Protein AF-A0A1D6HLU9-F1 (afdb_monomer)

Solvent-accessible surface area (backbone atoms only — not comparable to full-atom values): 5723 Å² total; per-residue (Å²): 139,72,74,69,64,62,61,65,58,53,55,60,52,54,54,54,52,61,66,59,71,69,77,72,76,78,79,69,36,100,50,98,71,56,46,75,48,69,45,62,66,70,37,91,54,51,57,68,58,26,29,52,51,24,23,67,76,40,83,68,14,46,28,42,58,43,84,67,58,6,20,40,24,25,20,60,66,99,58,80,60,68,86,80,72,71,88,85,79,82,86,71,136

Nearest PDB structures (foldseek):
  3psm-assembly1_B  TM=7.167E-01  e=3.206E-01  Pachyrhizus erosus
  7oyc-assembly1_v2  TM=3.727E-01  e=9.227E+00  Xenopus laevis

Organism: Zea mays (NCBI:txid4577)

Sequence (93 aa):
MRTRHLLLVATPLLLLLAVSSDLTAKVSARCPDPESVTLYPGKPCNRQQCKTDCASKYHGGVGVCLNPKGCYCEYCLDRPSAHAASPLRPRHD

InterPro domains:
  IPR010851 Defensin-like protein [PF07333] (38-76)
  IPR010851 Defensin-like protein [PTHR34783] (1-84)

Secondary structure (DSSP, 8-state):
--THHHHHHHHHHHHHHHHHTTTT-----SSSSEEEEEESTTSPPPHHHHHHHHHHHTTT-EEEEETTTEEEEEEE-----GGGSS-------

Foldseek 3Di:
DPVVVVVVVVVVVVVVVVVVVQQDPPDDAPDPDKDKDFDPAQDDEDAVCLQVVLCVVAVHWGWDQDPPGHIMTIHDDPDPPCVVVDDDDDDDD

Radius of gyration: 21.95 Å; Cα contacts (8 Å, |Δi|>4): 119; chains: 1; bounding box: 24×34×90 Å

Structure (mmCIF, N/CA/C/O backbone):
data_AF-A0A1D6HLU9-F1
#
_entry.id   AF-A0A1D6HLU9-F1
#
loop_
_atom_site.group_PDB
_atom_site.id
_atom_site.type_symbol
_atom_site.label_atom_id
_atom_site.label_alt_id
_atom_site.label_comp_id
_atom_site.label_asym_id
_atom_site.label_entity_id
_atom_site.label_seq_id
_atom_site.pdbx_PDB_ins_code
_atom_site.Cartn_x
_atom_site.Cartn_y
_atom_site.Cartn_z
_atom_site.occupancy
_atom_site.B_iso_or_equiv
_atom_site.auth_seq_id
_atom_site.auth_comp_id
_atom_site.auth_asym_id
_atom_site.auth_atom_id
_atom_site.pdbx_PDB_model_num
ATOM 1 N N . MET A 1 1 ? -19.526 27.900 40.866 1.00 49.66 1 MET A N 1
ATOM 2 C CA . MET A 1 1 ? -19.250 26.576 40.254 1.00 49.66 1 MET A CA 1
ATOM 3 C C . MET A 1 1 ? -19.643 26.509 38.764 1.00 49.66 1 MET A C 1
ATOM 5 O O . MET A 1 1 ? -20.155 25.495 38.320 1.00 49.66 1 MET A O 1
ATOM 9 N N . ARG A 1 2 ? -19.422 27.566 37.961 1.00 60.88 2 ARG A N 1
ATOM 10 C CA . ARG A 1 2 ? -19.928 27.637 36.567 1.00 60.88 2 ARG A CA 1
ATOM 11 C C . ARG A 1 2 ? -18.857 27.412 35.490 1.00 60.88 2 ARG A C 1
ATOM 13 O O . ARG A 1 2 ? -19.183 27.027 34.378 1.00 60.88 2 ARG A O 1
ATOM 20 N N . THR A 1 3 ? -17.581 27.555 35.837 1.00 57.75 3 THR A N 1
ATOM 21 C CA . THR A 1 3 ? -16.445 27.465 34.900 1.00 57.75 3 THR A CA 1
ATOM 22 C C . THR A 1 3 ? -16.048 26.029 34.539 1.00 57.75 3 THR A C 1
ATOM 24 O O . THR A 1 3 ? -15.384 25.809 33.533 1.00 57.75 3 THR A O 1
ATOM 27 N N . ARG A 1 4 ? -16.473 25.030 35.329 1.00 58.25 4 ARG A N 1
ATOM 28 C CA . ARG A 1 4 ? -16.154 23.608 35.096 1.00 58.25 4 ARG A CA 1
ATOM 29 C C . ARG A 1 4 ? -16.927 22.986 33.930 1.00 58.25 4 ARG A C 1
ATOM 31 O O . ARG A 1 4 ? -16.422 22.060 33.310 1.00 58.25 4 ARG A O 1
ATOM 38 N N . HIS A 1 5 ? -18.111 23.503 33.607 1.00 55.12 5 HIS A N 1
ATOM 39 C CA . HIS A 1 5 ? -18.929 22.955 32.522 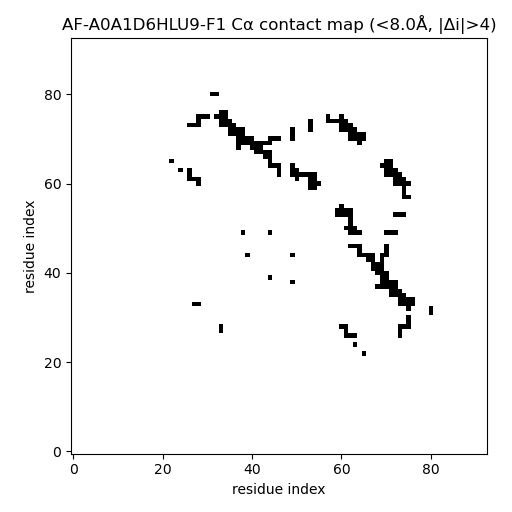1.00 55.12 5 HIS A CA 1
ATOM 40 C C . HIS A 1 5 ? -18.430 23.353 31.127 1.00 55.12 5 HIS A C 1
ATOM 42 O O . HIS A 1 5 ? -18.648 22.607 30.181 1.00 55.12 5 HIS A O 1
ATOM 48 N N . LEU A 1 6 ? -17.708 24.472 30.996 1.00 54.91 6 LEU A N 1
ATOM 49 C CA . LEU A 1 6 ? -17.151 24.910 29.709 1.00 54.91 6 LEU A CA 1
ATOM 50 C C . LEU A 1 6 ? -15.949 24.060 29.268 1.00 54.91 6 LEU A C 1
ATOM 52 O O . LEU A 1 6 ? -15.768 23.822 28.079 1.00 54.91 6 LEU A O 1
ATOM 56 N N . LEU A 1 7 ? -15.166 23.539 30.219 1.00 56.50 7 LEU A N 1
ATOM 57 C CA . LEU A 1 7 ? -14.013 22.679 29.927 1.00 56.50 7 LEU A CA 1
ATOM 58 C C . LEU A 1 7 ? -14.412 21.292 29.400 1.00 56.50 7 LEU A C 1
ATOM 60 O O . LEU A 1 7 ? -13.658 20.694 28.641 1.00 56.50 7 LEU A O 1
ATOM 64 N N . LEU A 1 8 ? -15.599 20.794 29.761 1.00 56.00 8 LEU A N 1
ATOM 65 C CA . LEU A 1 8 ? -16.070 19.460 29.367 1.00 56.00 8 LEU A CA 1
ATOM 66 C C . LEU A 1 8 ? -16.593 19.387 27.925 1.00 56.00 8 LEU A C 1
ATOM 68 O O . LEU A 1 8 ? -16.675 18.297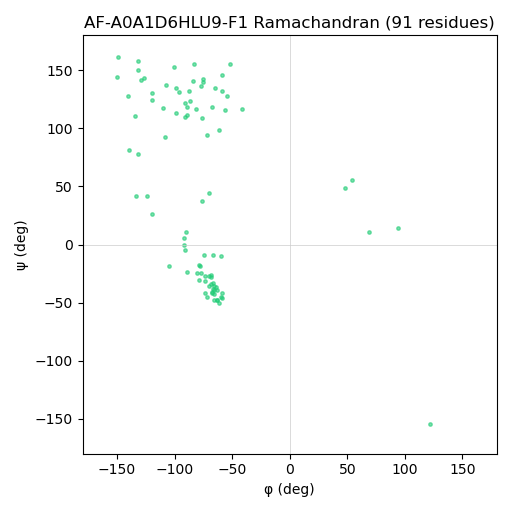 27.370 1.00 56.00 8 LEU A O 1
ATOM 72 N N . VAL A 1 9 ? -16.927 20.524 27.309 1.00 58.78 9 VAL A N 1
ATOM 73 C CA . VAL A 1 9 ? -17.406 20.580 25.915 1.00 58.78 9 VAL A CA 1
ATOM 74 C C . VAL A 1 9 ? -16.245 20.741 24.924 1.00 58.78 9 VAL A C 1
ATOM 76 O O . VAL A 1 9 ? -16.344 20.314 23.776 1.00 58.78 9 VAL A O 1
ATOM 79 N N . ALA A 1 10 ? -15.106 21.283 25.369 1.00 58.69 10 ALA A N 1
ATOM 80 C CA . ALA A 1 10 ? -13.930 21.480 24.520 1.00 58.69 10 ALA A CA 1
ATOM 81 C C . ALA A 1 10 ? -13.238 20.158 24.129 1.00 58.69 10 ALA A C 1
ATOM 83 O O . ALA A 1 10 ? -12.757 20.013 23.006 1.00 58.69 10 ALA A O 1
ATOM 84 N N . THR A 1 11 ? -13.219 19.172 25.027 1.00 61.19 11 THR A N 1
ATOM 85 C CA . THR A 1 11 ? -12.582 17.863 24.814 1.00 61.19 11 THR A CA 1
ATOM 86 C C . THR A 1 11 ? -13.229 16.997 23.725 1.00 61.19 11 THR A C 1
ATOM 88 O O . THR A 1 11 ? -12.483 16.498 22.879 1.00 61.19 11 THR A O 1
ATOM 91 N N . PRO A 1 12 ? -14.564 16.802 23.665 1.00 61.12 12 PRO A N 1
ATOM 92 C CA . PRO A 1 12 ? -15.169 15.998 22.602 1.00 61.12 12 PRO A CA 1
ATOM 93 C C . PRO A 1 12 ? -15.029 16.657 21.226 1.00 61.12 12 PRO A C 1
ATOM 95 O O . PRO A 1 12 ? -14.830 15.957 20.236 1.00 61.12 12 PRO A O 1
ATOM 98 N N . LEU A 1 13 ? -15.059 17.993 21.154 1.00 60.53 13 LEU A N 1
ATOM 99 C CA . LEU A 1 13 ? -14.908 18.712 19.889 1.00 60.53 13 LEU A CA 1
ATOM 100 C C . LEU A 1 13 ? -13.494 18.551 19.311 1.00 60.53 13 LEU A C 1
ATOM 102 O O . LEU A 1 13 ? -13.347 18.297 18.117 1.00 60.53 13 LEU A O 1
ATOM 106 N N . LEU A 1 14 ? -12.461 18.619 20.159 1.00 60.84 14 LEU A N 1
ATOM 107 C CA . LEU A 1 14 ? -11.070 18.407 19.747 1.00 60.84 14 LEU A CA 1
ATOM 108 C C . LEU A 1 14 ? -10.832 16.969 19.246 1.00 60.84 14 LEU A C 1
ATOM 110 O O . LEU A 1 14 ? -10.106 16.768 18.273 1.00 60.84 14 LEU A O 1
ATOM 114 N N . LEU A 1 15 ? -11.489 15.976 19.860 1.00 60.75 15 LEU A N 1
ATOM 115 C CA . LEU A 1 15 ? -11.427 14.574 19.429 1.00 60.75 15 LEU A CA 1
ATOM 116 C C . LEU A 1 15 ? -12.113 14.353 18.066 1.00 60.75 15 LEU A C 1
ATOM 118 O O . LEU A 1 15 ? -11.580 13.645 17.211 1.00 60.75 15 LEU A O 1
ATOM 122 N N . LEU A 1 16 ? -13.267 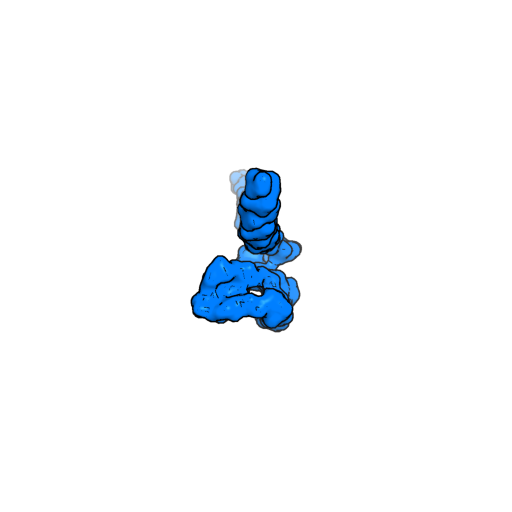14.993 17.837 1.00 60.53 16 LEU A N 1
ATOM 123 C CA . LEU A 1 16 ? -13.981 14.963 16.550 1.00 60.53 16 LEU A CA 1
ATOM 124 C C . LEU A 1 16 ? -13.192 15.657 15.422 1.00 60.53 16 LEU A C 1
ATOM 126 O O . LEU A 1 16 ? -13.154 15.162 14.291 1.00 60.53 16 LEU A O 1
ATOM 130 N N . LEU A 1 17 ? -12.526 16.775 15.730 1.00 58.34 17 LEU A N 1
ATOM 131 C CA . LEU A 1 17 ? -11.649 17.496 14.796 1.00 58.34 17 LEU A CA 1
ATOM 132 C C . LEU A 1 17 ? -10.400 16.674 14.429 1.00 58.34 17 LEU A C 1
ATOM 134 O O . LEU A 1 17 ? -10.000 16.649 13.261 1.00 58.34 17 LEU A O 1
ATOM 138 N N . ALA A 1 18 ? -9.826 15.944 15.393 1.00 57.38 18 ALA A N 1
ATOM 139 C CA . ALA A 1 18 ? -8.689 15.053 15.155 1.00 57.38 18 ALA A CA 1
ATOM 140 C C . ALA A 1 18 ? -9.053 13.860 14.250 1.00 57.38 18 ALA A C 1
ATOM 142 O O . ALA A 1 18 ? -8.256 13.474 13.399 1.00 57.38 18 ALA A O 1
ATOM 143 N N . VAL A 1 19 ? -10.274 13.321 14.366 1.00 57.38 19 VAL A N 1
ATOM 144 C CA . VAL A 1 19 ? -10.778 12.252 13.480 1.00 57.38 19 VAL A CA 1
ATOM 145 C C . VAL A 1 19 ? -11.004 12.740 12.045 1.00 57.38 19 VAL A C 1
ATOM 147 O O . VAL A 1 19 ? -10.792 11.985 11.098 1.00 57.38 19 VAL A O 1
ATOM 150 N N . SER A 1 20 ? -11.411 13.998 11.868 1.00 52.56 20 SER A N 1
ATOM 151 C CA . SER A 1 20 ? -11.771 14.530 10.545 1.00 52.56 20 SER A CA 1
ATOM 152 C C . SER A 1 20 ? -10.559 14.951 9.705 1.00 52.56 20 SER A C 1
ATOM 154 O O . SER A 1 20 ? -10.626 14.948 8.479 1.00 52.56 20 SER A O 1
ATOM 156 N N . SER A 1 21 ? -9.435 15.283 10.347 1.00 51.62 21 SER A N 1
ATOM 157 C CA . SER A 1 21 ? -8.245 15.830 9.670 1.00 51.62 21 SER A CA 1
ATOM 158 C C . SER A 1 21 ? -7.440 14.798 8.864 1.00 51.62 21 SER A C 1
ATOM 160 O O . SER A 1 21 ? -6.555 15.171 8.101 1.00 51.62 21 SER A O 1
ATOM 162 N N . ASP A 1 22 ? -7.748 13.505 8.986 1.00 51.28 22 ASP A N 1
ATOM 163 C CA . ASP A 1 22 ? -7.050 12.422 8.270 1.00 51.28 22 ASP A CA 1
ATOM 164 C C . ASP A 1 22 ? -7.709 12.059 6.919 1.00 51.28 22 ASP A C 1
ATOM 166 O O . ASP A 1 22 ? -7.251 11.161 6.217 1.00 51.28 22 ASP A O 1
ATOM 170 N N . LEU A 1 23 ? -8.806 12.728 6.539 1.00 52.56 23 LEU A N 1
ATOM 171 C CA . LEU A 1 23 ? -9.655 12.307 5.412 1.00 52.56 23 LEU A CA 1
ATOM 172 C C . LEU A 1 23 ? -9.305 12.922 4.048 1.00 52.56 23 LEU A C 1
ATOM 174 O O . LEU A 1 23 ? -9.992 12.640 3.069 1.00 52.56 23 LEU A O 1
ATOM 178 N N . THR A 1 24 ? -8.221 13.693 3.944 1.00 48.53 24 THR A N 1
ATOM 179 C CA . THR A 1 24 ? -7.822 14.319 2.669 1.00 48.53 24 THR A CA 1
ATOM 180 C C . THR A 1 24 ? -6.335 14.141 2.374 1.00 48.53 24 THR A C 1
ATOM 182 O O . THR A 1 24 ? -5.662 15.052 1.895 1.00 48.53 24 THR A O 1
ATOM 185 N N . ALA A 1 25 ? -5.790 12.951 2.630 1.00 53.78 25 ALA A N 1
ATOM 186 C CA . ALA A 1 25 ? -4.560 12.547 1.961 1.00 53.78 25 ALA A CA 1
ATOM 187 C C . ALA A 1 25 ? -4.913 12.259 0.497 1.00 53.78 25 ALA A C 1
ATOM 189 O O . ALA A 1 25 ? -5.393 11.176 0.164 1.00 53.78 25 ALA A O 1
ATOM 190 N N . LYS A 1 26 ? -4.736 13.266 -0.366 1.00 55.22 26 LYS A N 1
ATOM 191 C CA . LYS A 1 26 ? -4.791 13.097 -1.817 1.00 55.22 26 LYS A CA 1
ATOM 192 C C . LYS A 1 26 ? -3.672 12.121 -2.170 1.00 55.22 26 LYS A C 1
ATOM 194 O O . LYS A 1 26 ? -2.496 12.484 -2.150 1.00 55.22 26 LYS A O 1
ATOM 199 N N . VAL A 1 27 ? -4.035 10.858 -2.351 1.00 55.59 27 VAL A N 1
ATOM 200 C CA . VAL A 1 27 ? -3.109 9.880 -2.895 1.00 55.59 27 VAL A CA 1
ATOM 201 C C . VAL A 1 27 ? -2.826 10.333 -4.318 1.00 55.59 27 VAL A C 1
ATOM 203 O O . VAL A 1 27 ? -3.697 10.859 -5.003 1.00 55.59 27 VAL A O 1
ATOM 206 N N . SER A 1 28 ? -1.557 10.305 -4.683 1.00 60.84 28 SER A N 1
ATOM 207 C CA . SER A 1 28 ? -1.153 10.430 -6.067 1.00 60.84 28 SER A CA 1
ATOM 208 C C . SER A 1 28 ? -0.122 9.343 -6.243 1.00 60.84 28 SER A C 1
ATOM 210 O O . SER A 1 28 ? 0.976 9.423 -5.678 1.00 60.84 28 SER A O 1
ATOM 212 N N . ALA A 1 29 ? -0.464 8.314 -7.011 1.00 61.84 29 ALA A N 1
ATOM 213 C CA . ALA A 1 29 ? 0.591 7.530 -7.628 1.00 61.84 29 ALA A CA 1
ATOM 214 C C . ALA A 1 29 ? 1.431 8.486 -8.503 1.00 61.84 29 ALA A C 1
ATOM 216 O O . ALA A 1 29 ? 0.930 9.493 -9.010 1.00 61.84 29 ALA A O 1
ATOM 217 N N . ARG A 1 30 ? 2.743 8.249 -8.602 1.00 73.12 30 ARG A N 1
ATOM 218 C CA . ARG A 1 30 ? 3.709 9.176 -9.229 1.00 73.12 30 ARG A CA 1
ATOM 219 C C . ARG A 1 30 ? 3.649 9.152 -10.771 1.00 73.12 30 ARG A C 1
ATOM 221 O O . ARG A 1 30 ? 4.688 9.216 -11.421 1.00 73.12 30 ARG A O 1
ATOM 228 N N . CYS A 1 31 ? 2.458 9.020 -11.350 1.00 79.44 31 CYS A N 1
ATOM 229 C CA . CYS A 1 31 ? 2.212 8.908 -12.787 1.00 79.44 31 CYS A CA 1
ATOM 230 C C . CYS A 1 31 ? 1.103 9.863 -13.247 1.00 79.44 31 CYS A C 1
ATOM 232 O O . CYS A 1 31 ? 0.288 10.294 -12.431 1.00 79.44 31 CYS A O 1
ATOM 234 N N . PRO A 1 32 ? 1.081 10.210 -14.549 1.00 81.00 32 PRO A N 1
ATOM 235 C CA . PRO A 1 32 ? 0.142 11.191 -15.092 1.00 81.00 32 PRO A CA 1
ATOM 236 C C . PRO A 1 32 ? -1.319 10.725 -15.096 1.00 81.00 32 PRO A C 1
ATOM 238 O O . PRO A 1 32 ? -2.202 11.572 -15.045 1.00 81.00 32 PRO A O 1
ATOM 241 N N . ASP A 1 33 ? -1.567 9.415 -15.152 1.00 83.94 33 ASP A N 1
ATOM 242 C CA . ASP A 1 33 ? -2.910 8.833 -15.228 1.00 83.94 33 ASP A CA 1
ATOM 243 C C . ASP A 1 33 ? -2.981 7.580 -14.336 1.00 83.94 33 ASP A C 1
ATOM 245 O O . ASP A 1 33 ? -2.703 6.467 -14.796 1.00 83.94 33 ASP A O 1
ATOM 249 N N . PRO A 1 34 ? -3.184 7.755 -13.017 1.00 86.38 34 PRO A N 1
ATOM 250 C CA . PRO A 1 34 ? -3.240 6.643 -12.084 1.00 86.38 34 PRO A CA 1
ATOM 251 C C . PRO A 1 34 ? -4.587 5.919 -12.165 1.00 86.38 34 PRO A C 1
ATOM 253 O O . PRO A 1 34 ? -5.651 6.534 -12.142 1.00 86.38 34 PRO A O 1
ATOM 256 N N . GLU A 1 35 ? -4.538 4.592 -12.160 1.00 89.69 35 GLU A N 1
ATOM 257 C CA . GLU A 1 35 ? -5.714 3.757 -11.945 1.00 89.69 35 GLU A CA 1
ATOM 258 C C . GLU A 1 35 ? -5.995 3.612 -10.453 1.00 89.69 35 GLU A C 1
ATOM 260 O O . GLU A 1 35 ? -5.094 3.705 -9.612 1.00 89.69 35 GLU A O 1
ATOM 265 N N . SER A 1 36 ? -7.252 3.330 -10.115 1.00 90.12 36 SER A N 1
ATOM 266 C CA . SER A 1 36 ? -7.664 3.133 -8.729 1.00 90.12 36 SER A CA 1
ATOM 267 C C . SER A 1 36 ? -8.496 1.875 -8.525 1.00 90.12 36 SER A C 1
ATOM 269 O O . SER A 1 36 ? -9.220 1.410 -9.404 1.00 90.12 36 SER A O 1
ATOM 271 N N . VAL A 1 37 ? -8.391 1.302 -7.330 1.00 92.62 37 VAL A N 1
ATOM 272 C CA . VAL A 1 37 ? -9.128 0.102 -6.926 1.00 92.62 37 VAL A CA 1
ATOM 273 C C . VAL A 1 37 ? -9.379 0.117 -5.426 1.00 92.62 37 VAL A C 1
ATOM 275 O O . VAL A 1 37 ? -8.547 0.564 -4.639 1.00 92.62 37 VAL A O 1
ATOM 278 N N . THR A 1 38 ? -10.538 -0.387 -5.004 1.00 93.38 38 THR A N 1
ATOM 279 C CA . THR A 1 38 ? -10.859 -0.541 -3.579 1.00 93.38 38 THR A CA 1
ATOM 280 C C . THR A 1 38 ? -10.614 -1.979 -3.135 1.00 93.38 38 THR A C 1
ATOM 282 O O . THR A 1 38 ? -11.318 -2.900 -3.546 1.00 93.38 38 THR A O 1
ATOM 285 N N . LEU A 1 39 ? -9.627 -2.171 -2.265 1.00 91.75 39 LEU A N 1
ATOM 286 C CA . LEU A 1 39 ? -9.371 -3.416 -1.553 1.00 91.75 39 LEU A CA 1
ATOM 287 C C . LEU A 1 39 ? -10.259 -3.496 -0.304 1.00 91.75 39 LEU A C 1
ATOM 289 O O . LEU A 1 39 ? -10.450 -2.511 0.412 1.00 91.75 39 LEU A O 1
ATOM 293 N N . TYR A 1 40 ? -10.766 -4.695 -0.018 1.00 91.50 40 TYR A N 1
ATOM 294 C CA . TYR A 1 40 ? -11.592 -4.987 1.163 1.00 91.50 40 TYR A CA 1
ATOM 295 C C . TYR A 1 40 ? -12.823 -4.063 1.310 1.00 91.50 40 TYR A C 1
ATOM 297 O O . TYR A 1 40 ? -12.991 -3.419 2.351 1.00 91.50 40 TYR A O 1
ATOM 305 N N . PRO A 1 41 ? -13.697 -3.974 0.289 1.00 90.75 41 PRO A N 1
ATOM 306 C CA . PRO A 1 41 ? -14.850 -3.081 0.330 1.00 90.75 41 PRO A CA 1
ATOM 307 C C . PRO A 1 41 ? -15.763 -3.397 1.522 1.00 90.75 41 PRO A C 1
ATOM 309 O O . PRO A 1 41 ? -16.088 -4.556 1.789 1.00 90.75 41 PRO A O 1
ATOM 312 N N . GLY A 1 42 ? -16.154 -2.355 2.260 1.00 86.69 42 GLY A N 1
ATOM 313 C CA . GLY A 1 42 ? -17.033 -2.470 3.430 1.00 86.69 42 GLY A CA 1
ATOM 314 C C . GLY A 1 42 ? -16.414 -3.168 4.649 1.00 86.69 42 GLY A C 1
ATOM 315 O O . GLY A 1 42 ? -17.134 -3.497 5.593 1.00 86.69 42 GLY A O 1
ATOM 316 N N . LYS A 1 43 ? -15.099 -3.424 4.653 1.00 87.81 43 LYS A N 1
ATOM 317 C CA . LYS A 1 43 ? -14.369 -3.958 5.813 1.00 87.81 43 LYS A CA 1
ATOM 318 C C . LYS A 1 43 ? -13.623 -2.838 6.553 1.00 87.81 43 LYS A C 1
ATOM 320 O O . LYS A 1 43 ? -13.230 -1.855 5.922 1.00 87.81 43 LYS A O 1
ATOM 325 N N . PRO A 1 44 ? -13.377 -2.981 7.872 1.00 88.38 44 PRO A N 1
ATOM 326 C CA . PRO A 1 44 ? -12.498 -2.072 8.600 1.00 88.38 44 PRO A CA 1
ATOM 327 C C . PRO A 1 44 ? -11.129 -1.991 7.924 1.00 88.38 44 PRO A C 1
ATOM 329 O O . PRO A 1 44 ? -10.498 -3.017 7.668 1.00 88.38 44 PRO A O 1
ATOM 332 N N . CYS A 1 45 ? -10.668 -0.778 7.635 1.00 90.44 45 CYS A N 1
ATOM 333 C CA . CYS A 1 45 ? -9.403 -0.597 6.944 1.00 90.44 45 CYS A CA 1
ATOM 334 C C . CYS A 1 45 ? -8.237 -0.456 7.929 1.00 90.44 45 CYS A C 1
ATOM 336 O O . CYS A 1 45 ? -8.201 0.466 8.747 1.00 90.44 45 CYS A O 1
ATOM 338 N N . ASN A 1 46 ? -7.249 -1.348 7.820 1.00 92.94 46 ASN A N 1
ATOM 339 C CA . ASN A 1 46 ? -5.973 -1.222 8.518 1.00 92.94 46 ASN A CA 1
ATOM 340 C C . ASN A 1 46 ? -4.992 -0.419 7.649 1.00 92.94 46 ASN A C 1
ATOM 342 O O . ASN A 1 46 ? -4.641 -0.849 6.552 1.00 92.94 46 ASN A O 1
ATOM 346 N N . ARG A 1 47 ? -4.530 0.740 8.146 1.00 91.38 47 ARG A N 1
ATOM 347 C CA . ARG A 1 47 ? -3.661 1.662 7.386 1.00 91.38 47 ARG A CA 1
ATOM 348 C C . ARG A 1 47 ? -2.355 1.014 6.931 1.00 91.38 47 ARG A C 1
ATOM 350 O O . ARG A 1 47 ? -1.936 1.244 5.800 1.00 91.38 47 ARG A O 1
ATOM 357 N N . GLN A 1 48 ? -1.715 0.223 7.791 1.00 94.31 48 GLN A N 1
ATOM 358 C CA . GLN A 1 48 ? -0.442 -0.413 7.460 1.00 94.31 48 GLN A CA 1
ATOM 359 C C . GLN A 1 48 ? -0.646 -1.533 6.440 1.00 94.31 48 GLN A C 1
ATOM 361 O O . GLN A 1 48 ? 0.065 -1.578 5.441 1.00 94.31 48 GLN A O 1
ATOM 366 N N . GLN A 1 49 ? -1.664 -2.373 6.651 1.00 94.75 49 GLN A N 1
ATOM 367 C CA . GLN A 1 49 ? -2.026 -3.435 5.712 1.00 94.75 49 GLN A CA 1
ATOM 368 C C . GLN A 1 49 ? -2.377 -2.859 4.337 1.00 94.75 49 GLN A C 1
ATOM 370 O O . GLN A 1 49 ? -1.888 -3.343 3.327 1.00 94.75 49 GLN A O 1
ATOM 375 N N . CYS A 1 50 ? -3.167 -1.784 4.301 1.00 94.12 50 CYS A N 1
ATOM 376 C CA . CYS A 1 50 ? -3.580 -1.126 3.067 1.00 94.12 50 CYS A CA 1
ATOM 377 C C . CYS A 1 50 ? -2.385 -0.629 2.243 1.00 94.12 50 CYS A C 1
ATOM 379 O O . CYS A 1 50 ? -2.314 -0.881 1.041 1.00 94.12 50 CYS A O 1
ATOM 381 N N . LYS A 1 51 ? -1.419 0.032 2.894 1.00 93.75 51 LYS A N 1
ATOM 382 C CA . LYS A 1 51 ? -0.181 0.482 2.243 1.00 93.75 51 LYS A CA 1
ATOM 383 C C . LYS A 1 51 ? 0.627 -0.693 1.696 1.00 93.75 51 LYS A C 1
ATOM 385 O O . LYS A 1 51 ? 1.006 -0.665 0.529 1.00 93.75 51 LYS A O 1
ATOM 390 N N . THR A 1 52 ? 0.863 -1.716 2.520 1.00 95.06 52 THR A N 1
ATOM 391 C CA . THR A 1 52 ? 1.653 -2.893 2.134 1.00 95.06 52 THR A CA 1
ATOM 392 C C . THR A 1 52 ? 0.996 -3.662 0.989 1.00 95.06 52 THR A C 1
ATOM 394 O O . THR A 1 52 ? 1.657 -3.961 -0.002 1.00 95.06 52 THR A O 1
ATOM 397 N N . ASP A 1 53 ? -0.304 -3.942 1.088 1.00 94.81 53 ASP A N 1
ATOM 398 C CA . ASP A 1 53 ? -1.036 -4.712 0.081 1.00 94.81 53 ASP A CA 1
ATOM 399 C C . ASP A 1 53 ? -1.117 -3.972 -1.246 1.00 94.81 53 ASP A C 1
ATOM 401 O O . ASP A 1 53 ? -0.926 -4.584 -2.293 1.00 94.81 53 ASP A O 1
ATOM 405 N N . CYS A 1 54 ? -1.380 -2.664 -1.212 1.00 93.50 54 CYS A N 1
ATOM 406 C CA . CYS A 1 54 ? -1.427 -1.851 -2.419 1.00 93.50 54 CYS A CA 1
ATOM 407 C C . CYS A 1 54 ? -0.059 -1.815 -3.117 1.00 93.50 54 CYS A C 1
ATOM 409 O O . CYS A 1 54 ? 0.031 -2.119 -4.307 1.00 93.50 54 CYS A O 1
ATOM 411 N N . ALA A 1 55 ? 1.016 -1.555 -2.366 1.00 92.38 55 ALA A N 1
ATOM 412 C CA . ALA A 1 55 ? 2.369 -1.538 -2.915 1.00 92.38 55 ALA A CA 1
ATOM 413 C C . ALA A 1 55 ? 2.790 -2.910 -3.464 1.00 92.38 55 ALA A C 1
ATOM 415 O O . ALA A 1 55 ? 3.416 -2.983 -4.520 1.00 92.38 55 ALA A O 1
ATOM 416 N N . SER A 1 56 ? 2.423 -3.997 -2.779 1.00 93.06 56 SER A N 1
ATOM 417 C CA . SER A 1 56 ? 2.768 -5.359 -3.190 1.00 93.06 56 SER A CA 1
ATOM 418 C C . SER A 1 56 ? 1.966 -5.842 -4.401 1.00 93.06 56 SER A C 1
ATOM 420 O O . SER A 1 56 ? 2.542 -6.496 -5.267 1.00 93.06 56 SER A O 1
ATOM 422 N N . LYS A 1 57 ? 0.660 -5.555 -4.469 1.00 92.44 57 LYS A N 1
ATOM 423 C CA . LYS A 1 57 ? -0.218 -6.022 -5.557 1.00 92.44 57 LYS A CA 1
ATOM 424 C C . LYS A 1 57 ? -0.068 -5.206 -6.835 1.00 92.44 57 LYS A C 1
ATOM 426 O O . LYS A 1 57 ? -0.261 -5.756 -7.912 1.00 92.44 57 LYS A O 1
ATOM 431 N N . TYR A 1 58 ? 0.259 -3.921 -6.711 1.00 91.12 58 TYR A N 1
ATOM 432 C CA . TYR A 1 58 ? 0.280 -2.984 -7.831 1.00 91.12 58 TYR A CA 1
ATOM 433 C C . TYR A 1 58 ? 1.639 -2.293 -7.993 1.00 91.12 58 TYR A C 1
ATOM 435 O O . TYR A 1 58 ? 1.703 -1.087 -8.211 1.00 91.12 58 TYR A O 1
ATOM 443 N N . HIS A 1 59 ? 2.728 -3.055 -7.838 1.00 87.12 59 HIS A N 1
ATOM 444 C CA . HIS A 1 59 ? 4.098 -2.648 -8.190 1.00 87.12 59 HIS A CA 1
ATOM 445 C C . HIS A 1 59 ? 4.513 -1.254 -7.676 1.00 87.12 59 HIS A C 1
ATOM 447 O O . HIS A 1 59 ? 5.045 -0.428 -8.412 1.00 87.12 59 HIS A O 1
ATOM 453 N N . GLY A 1 60 ? 4.274 -0.986 -6.390 1.00 86.00 60 GLY A N 1
ATOM 454 C CA . GLY A 1 60 ? 4.550 0.318 -5.778 1.00 86.00 60 GLY A CA 1
ATOM 455 C C . GLY A 1 60 ? 3.357 1.275 -5.742 1.00 86.00 60 GLY A C 1
ATOM 456 O O . GLY A 1 60 ? 3.542 2.460 -5.462 1.00 86.00 60 GLY A O 1
ATOM 457 N N . GLY A 1 61 ? 2.142 0.773 -5.980 1.00 90.69 61 GLY A N 1
ATOM 458 C CA . GLY A 1 61 ? 0.900 1.495 -5.714 1.00 90.69 61 GLY A CA 1
ATOM 459 C C . GLY A 1 61 ? 0.815 2.048 -4.285 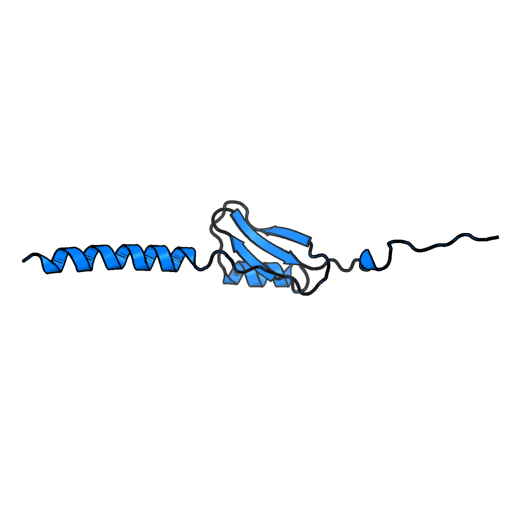1.00 90.69 61 GLY A C 1
ATOM 460 O O . GLY A 1 61 ? 1.436 1.541 -3.345 1.00 90.69 61 GLY A O 1
ATOM 461 N N . VAL A 1 62 ? 0.023 3.103 -4.109 1.00 91.94 62 VAL A N 1
ATOM 462 C CA . VAL A 1 62 ? -0.145 3.816 -2.841 1.00 91.94 62 VAL A CA 1
ATOM 463 C C . VAL A 1 62 ? -1.537 3.561 -2.266 1.00 91.94 62 VAL A C 1
ATOM 465 O O . VAL A 1 62 ? -2.552 3.912 -2.862 1.00 91.94 62 VAL A O 1
ATOM 468 N N . GLY A 1 63 ? -1.580 2.937 -1.087 1.00 92.81 63 GLY A N 1
ATOM 469 C CA . GLY A 1 63 ? -2.822 2.597 -0.390 1.00 92.81 63 GLY A CA 1
ATOM 470 C C . GLY A 1 63 ? -3.189 3.602 0.704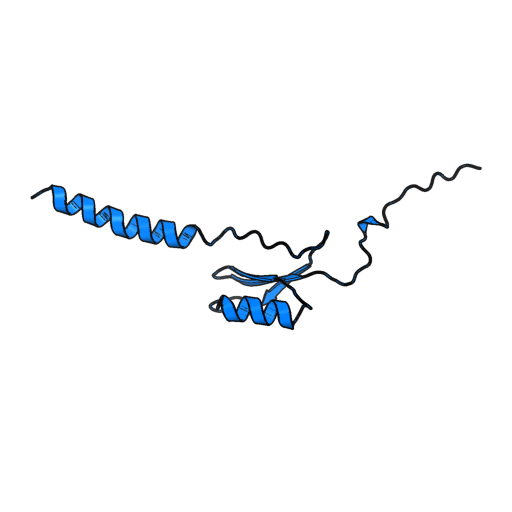 1.00 92.81 63 GLY A C 1
ATOM 471 O O . GLY A 1 63 ? -2.350 3.952 1.540 1.00 92.81 63 GLY A O 1
ATOM 472 N N . VAL A 1 64 ? -4.458 4.008 0.750 1.00 91.69 64 VAL A N 1
ATOM 473 C CA . VAL A 1 64 ? -5.067 4.835 1.801 1.00 91.69 64 VAL A CA 1
ATOM 474 C C . VAL A 1 64 ? -6.353 4.202 2.321 1.00 91.69 64 VAL A C 1
ATOM 476 O O . VAL A 1 64 ? -7.165 3.661 1.578 1.00 91.69 64 VAL A O 1
ATOM 479 N N . CYS A 1 65 ? -6.575 4.298 3.626 1.00 91.50 65 CYS A N 1
ATOM 480 C CA . CYS A 1 65 ? -7.845 3.895 4.206 1.00 91.50 65 CYS A CA 1
ATOM 481 C C . CYS A 1 65 ? -8.893 4.989 4.049 1.00 91.50 65 CYS A C 1
ATOM 483 O O . CYS A 1 65 ? -8.770 6.049 4.658 1.00 91.50 65 CYS A O 1
ATOM 485 N N . LEU A 1 66 ? -9.957 4.690 3.309 1.00 86.25 66 LEU A N 1
ATOM 486 C CA . LEU A 1 66 ? -11.154 5.516 3.238 1.00 86.25 66 LEU A CA 1
ATOM 487 C C . LEU A 1 66 ? -12.264 4.787 3.986 1.00 86.25 66 LEU A C 1
ATOM 489 O O . LEU A 1 66 ? -12.952 3.939 3.428 1.00 86.25 66 LEU A O 1
ATOM 493 N N . ASN A 1 67 ? -12.436 5.077 5.272 1.00 76.56 67 ASN A N 1
ATOM 494 C CA . ASN A 1 67 ? -13.522 4.478 6.046 1.00 76.56 67 ASN A CA 1
ATOM 495 C C . ASN A 1 67 ? -14.867 5.138 5.676 1.00 76.56 67 ASN A C 1
ATOM 497 O O . ASN A 1 67 ? -14.907 6.357 5.515 1.00 76.56 67 ASN A O 1
ATOM 501 N N . PRO A 1 68 ? -15.974 4.380 5.548 1.00 76.19 68 PRO A N 1
ATOM 502 C CA . PRO A 1 68 ? -16.106 2.919 5.658 1.00 76.19 68 PRO A CA 1
ATOM 503 C C . PRO A 1 68 ? -15.916 2.165 4.321 1.00 76.19 68 PRO A C 1
ATOM 505 O O . PRO A 1 68 ? -16.233 0.983 4.227 1.00 76.19 68 PRO A O 1
ATOM 508 N N . LYS A 1 69 ? -15.452 2.838 3.264 1.00 77.69 69 LYS A N 1
ATOM 509 C CA . LYS A 1 69 ? -15.363 2.287 1.902 1.00 77.69 69 LYS A CA 1
ATOM 510 C C . LYS A 1 69 ? -14.319 1.174 1.750 1.00 77.69 69 LYS A C 1
ATOM 512 O O . LYS A 1 69 ? -14.522 0.297 0.920 1.00 77.69 69 LYS A O 1
ATOM 517 N N . GLY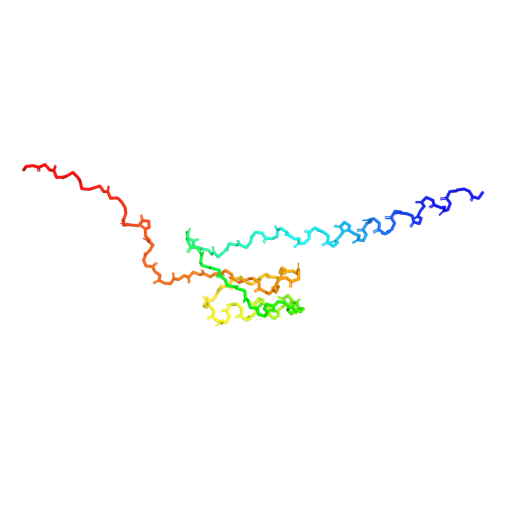 A 1 70 ? -13.259 1.170 2.558 1.00 88.06 70 GLY A N 1
ATOM 518 C CA . GLY A 1 70 ? -12.195 0.160 2.538 1.00 88.06 70 GLY A CA 1
ATOM 519 C C . GLY A 1 70 ? -10.816 0.778 2.299 1.00 88.06 70 GLY A C 1
ATOM 520 O O . GLY A 1 70 ? -10.581 1.946 2.617 1.00 88.06 70 GLY A O 1
ATOM 521 N N . CYS A 1 71 ? -9.890 -0.010 1.756 1.00 92.25 71 CYS A N 1
ATOM 522 C CA . CYS A 1 71 ? -8.560 0.447 1.356 1.00 92.25 71 CYS A CA 1
ATOM 523 C C . CYS A 1 71 ? -8.591 0.896 -0.108 1.00 92.25 71 CYS A C 1
ATOM 525 O O . CYS A 1 71 ? -8.720 0.076 -1.010 1.00 92.25 71 CYS A O 1
ATOM 527 N N . TYR A 1 72 ? -8.480 2.193 -0.352 1.00 92.94 72 TYR A N 1
ATOM 528 C CA . TYR A 1 72 ? -8.381 2.758 -1.689 1.00 92.94 72 TYR A CA 1
ATOM 529 C C . TYR A 1 72 ? -6.915 2.770 -2.123 1.00 92.94 72 TYR A C 1
ATOM 531 O O . TYR A 1 72 ? -6.053 3.291 -1.420 1.00 92.94 72 TYR A O 1
ATOM 539 N N . CYS A 1 73 ? -6.630 2.141 -3.251 1.00 92.31 73 CYS A N 1
ATOM 540 C CA . CYS A 1 73 ? -5.291 1.945 -3.773 1.00 92.31 73 CYS A CA 1
ATOM 541 C C . CYS A 1 73 ? -5.193 2.615 -5.136 1.00 92.31 73 CYS A C 1
ATOM 543 O O . CYS A 1 73 ? -5.984 2.297 -6.023 1.00 92.31 73 CYS A O 1
ATOM 545 N N . GLU A 1 74 ? -4.232 3.519 -5.294 1.00 92.31 74 GLU A N 1
ATOM 546 C CA . GLU A 1 74 ? -3.902 4.112 -6.588 1.00 92.31 74 GLU A CA 1
ATOM 547 C C . GLU A 1 74 ? -2.575 3.570 -7.090 1.00 92.31 74 GLU A C 1
ATOM 549 O O . 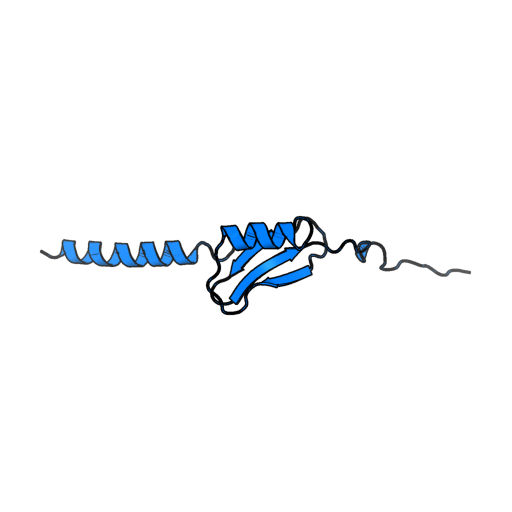GLU A 1 74 ? -1.609 3.449 -6.333 1.00 92.31 74 GLU A O 1
ATOM 554 N N . TYR A 1 75 ? -2.515 3.255 -8.373 1.00 90.62 75 TYR A N 1
ATOM 555 C CA . TYR A 1 75 ? -1.341 2.661 -8.986 1.00 90.62 75 TYR A CA 1
ATOM 556 C C . TYR A 1 75 ? -1.216 3.078 -10.442 1.00 90.62 75 TYR A C 1
ATOM 558 O O . TYR A 1 75 ? -2.159 3.545 -11.071 1.00 90.62 75 TYR A O 1
ATOM 566 N N . CYS A 1 76 ? -0.016 2.917 -10.976 1.00 87.94 76 CYS A N 1
ATOM 567 C CA . CYS A 1 76 ? 0.269 3.227 -12.363 1.00 87.94 76 CYS A CA 1
ATOM 568 C C . CYS A 1 76 ? 0.159 1.941 -13.171 1.00 87.94 76 CYS A C 1
ATOM 570 O O . CYS A 1 76 ? 0.747 0.928 -12.794 1.00 87.94 76 CYS A O 1
ATOM 572 N N . LEU A 1 77 ? -0.572 1.974 -14.282 1.00 82.25 77 LEU A N 1
ATOM 573 C CA . LEU A 1 77 ? -0.410 0.941 -15.294 1.00 82.25 77 LEU A CA 1
ATOM 574 C C . LEU A 1 77 ? 0.893 1.206 -16.044 1.00 82.25 77 LEU A C 1
ATOM 576 O O . LEU A 1 77 ? 1.185 2.354 -16.382 1.00 82.25 77 LEU A O 1
ATOM 580 N N . ASP A 1 78 ? 1.613 0.147 -16.408 1.00 69.75 78 ASP A N 1
ATOM 581 C CA . ASP A 1 78 ? 2.689 0.193 -17.409 1.00 69.75 78 ASP A CA 1
ATOM 582 C C . ASP A 1 78 ? 2.115 0.422 -18.822 1.00 69.75 78 ASP A C 1
ATOM 584 O O . ASP A 1 78 ? 2.452 -0.259 -19.792 1.00 69.75 78 ASP A O 1
ATOM 588 N N . ARG A 1 79 ? 1.165 1.350 -18.953 1.00 57.59 79 ARG A N 1
ATOM 589 C CA . ARG A 1 79 ? 0.633 1.771 -20.238 1.00 57.59 79 ARG A CA 1
ATOM 590 C C . ARG A 1 79 ? 1.514 2.895 -20.767 1.00 57.59 79 ARG A C 1
ATOM 592 O O . ARG A 1 79 ? 1.781 3.843 -20.029 1.00 57.59 79 ARG A O 1
ATOM 599 N N . PRO A 1 80 ? 1.946 2.834 -22.039 1.00 50.25 80 PRO A N 1
ATOM 600 C CA . PRO A 1 80 ? 2.580 3.980 -22.667 1.00 50.25 80 PRO A CA 1
ATOM 601 C C . PRO A 1 80 ? 1.592 5.139 -22.568 1.00 50.25 80 PRO A C 1
ATOM 603 O O . PRO A 1 80 ? 0.476 5.039 -23.079 1.00 50.25 80 PRO A O 1
ATOM 606 N N . SER A 1 81 ? 1.976 6.182 -21.829 1.00 51.12 81 SER A N 1
ATOM 607 C CA . SER A 1 81 ? 1.140 7.335 -21.516 1.00 51.12 81 SER A CA 1
ATOM 608 C C . SER A 1 81 ? 0.353 7.756 -22.754 1.00 51.12 81 SER A C 1
ATOM 610 O O . SER A 1 81 ? 0.944 8.186 -23.745 1.00 51.12 81 SER A O 1
ATOM 612 N N . ALA A 1 82 ? -0.979 7.669 -22.708 1.00 51.88 82 ALA A N 1
ATOM 613 C CA . ALA A 1 82 ? -1.845 8.112 -23.804 1.00 51.88 82 ALA A CA 1
ATOM 614 C C . ALA A 1 82 ? -1.670 9.617 -24.119 1.00 51.88 82 ALA A C 1
ATOM 616 O O . ALA A 1 82 ? -2.086 10.093 -25.172 1.00 51.88 82 ALA A O 1
ATOM 617 N N . HIS A 1 83 ? -0.947 10.348 -23.265 1.00 50.84 83 HIS A N 1
ATOM 618 C CA . HIS A 1 83 ? -0.430 11.693 -23.518 1.00 50.84 83 HIS A CA 1
ATOM 619 C C . HIS A 1 83 ? 0.645 11.793 -24.617 1.00 50.84 83 HIS A C 1
ATOM 621 O O . HIS A 1 83 ? 0.951 12.902 -25.042 1.00 50.84 83 HIS A O 1
ATOM 627 N N . ALA A 1 84 ? 1.173 10.680 -25.136 1.00 47.50 84 ALA A N 1
ATOM 628 C CA . ALA A 1 84 ? 1.953 10.669 -26.377 1.00 47.50 84 ALA A CA 1
ATOM 629 C C . ALA A 1 84 ? 1.088 10.423 -27.637 1.00 47.50 84 ALA A C 1
ATOM 631 O O . ALA A 1 84 ? 1.605 10.481 -28.750 1.00 47.50 84 ALA A O 1
ATOM 632 N N . ALA A 1 85 ? -0.216 10.148 -27.489 1.00 50.12 85 ALA A N 1
ATOM 633 C CA . ALA A 1 85 ? -1.077 9.627 -28.557 1.00 50.12 85 ALA A CA 1
ATOM 634 C C . ALA A 1 85 ? -2.278 10.530 -28.919 1.00 50.12 85 ALA A C 1
ATOM 636 O O . ALA A 1 85 ? -3.286 10.043 -29.429 1.00 50.12 85 ALA A O 1
ATOM 637 N N . SER A 1 86 ? -2.190 11.847 -28.705 1.00 47.56 86 SER A N 1
ATOM 638 C CA . SER A 1 86 ? -3.194 12.818 -29.184 1.00 47.56 86 SER A CA 1
ATOM 639 C C . SER A 1 86 ? -2.550 13.955 -29.996 1.00 47.56 86 SER A C 1
ATOM 641 O O . SER A 1 86 ? -1.419 14.340 -29.715 1.00 47.56 86 SER A O 1
ATOM 643 N N . PRO A 1 87 ? -3.209 14.443 -31.065 1.00 44.41 87 PRO A N 1
ATOM 6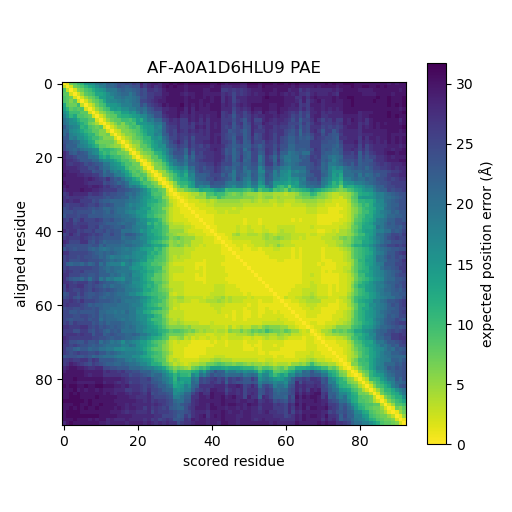44 C CA . PRO A 1 87 ? -2.731 14.213 -32.428 1.00 44.41 87 PRO A CA 1
ATOM 645 C C . PRO A 1 87 ? -2.415 15.516 -33.175 1.00 44.41 87 PRO A C 1
ATOM 647 O O . PRO A 1 87 ? -3.262 16.396 -33.271 1.00 44.41 87 PRO A O 1
ATOM 650 N N . LEU A 1 88 ? -1.242 15.617 -33.803 1.00 53.28 88 LEU A N 1
ATOM 651 C CA . LEU A 1 88 ? -0.969 16.659 -34.800 1.00 53.28 88 LEU A CA 1
ATOM 652 C C . LEU A 1 88 ? -0.354 16.029 -36.051 1.00 53.28 88 LEU A C 1
ATOM 654 O O . LEU A 1 88 ? 0.849 16.080 -36.284 1.00 53.28 88 LEU A O 1
ATOM 658 N N . ARG A 1 89 ? -1.209 15.418 -36.876 1.00 56.75 89 ARG A N 1
ATOM 659 C CA . ARG A 1 89 ? -0.954 15.327 -38.315 1.00 56.75 89 ARG A CA 1
ATOM 660 C C . ARG A 1 89 ? -1.566 16.567 -38.968 1.00 56.75 89 ARG A C 1
ATOM 662 O O . ARG A 1 89 ? -2.790 16.614 -39.066 1.00 56.75 89 ARG A O 1
ATOM 669 N N . PRO A 1 90 ? -0.785 17.515 -39.501 1.00 51.41 90 PRO A N 1
ATOM 670 C CA . PRO A 1 90 ? -1.200 18.181 -40.715 1.00 51.41 90 PRO A CA 1
ATOM 671 C C . PRO A 1 90 ? -0.943 17.195 -41.860 1.00 51.41 90 PRO A C 1
ATOM 673 O O . PRO A 1 90 ? 0.199 16.887 -42.194 1.00 51.41 90 PRO A O 1
ATOM 676 N N . ARG A 1 91 ? -2.015 16.651 -42.442 1.00 52.03 91 ARG A N 1
ATOM 677 C CA . ARG A 1 91 ? -1.958 16.272 -43.854 1.00 52.03 91 ARG A CA 1
ATOM 678 C C . ARG A 1 91 ? -1.850 17.580 -44.631 1.00 52.03 91 ARG A C 1
ATOM 680 O O . ARG A 1 91 ? -2.771 18.387 -44.552 1.00 52.03 91 ARG A O 1
ATOM 687 N N . HIS A 1 92 ? -0.767 17.771 -45.363 1.00 61.22 92 HIS A N 1
ATOM 688 C CA . HIS A 1 92 ? -0.769 18.674 -46.499 1.00 61.22 92 HIS A CA 1
ATOM 689 C C . HIS A 1 92 ? 0.052 18.024 -47.611 1.00 61.22 92 HIS A C 1
ATOM 691 O O . HIS A 1 92 ? 1.137 17.524 -47.325 1.00 61.22 92 HIS A O 1
ATOM 697 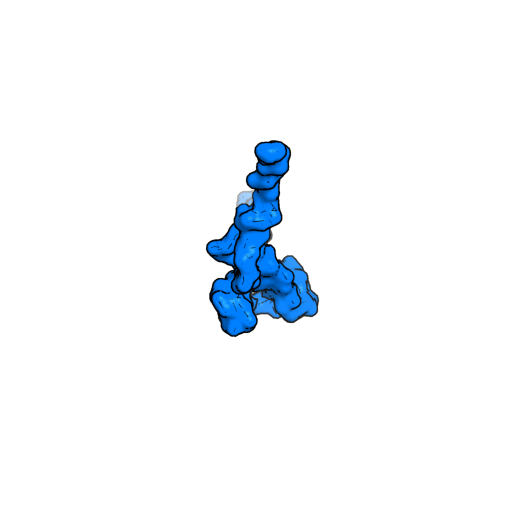N N . ASP A 1 93 ? -0.594 17.970 -48.778 1.00 58.94 93 ASP A N 1
ATOM 698 C CA . ASP A 1 93 ? -0.169 17.585 -50.134 1.00 58.94 93 ASP A CA 1
ATOM 699 C C . ASP A 1 93 ? 1.282 17.138 -50.366 1.00 58.94 93 ASP A C 1
ATOM 701 O O . ASP A 1 93 ? 2.211 17.939 -50.111 1.00 58.94 93 ASP A O 1
#

pLDDT: mean 72.91, std 17.52, range [44.41, 95.06]

Mean predicted aligned error: 16.07 Å